Protein AF-A0A9D3VW65-F1 (afdb_monomer_lite)

Sequence (76 aa):
MVSELIDYNDQSWKQRLIKDTFMQSDADHILQIPLVQCAHEDFLIWGGEPWGEFSCEGEDESMDHLFRQRPITVDV

pLDDT: mean 70.47, std 19.15, range [41.69, 95.75]

Foldseek 3Di:
DVVVQADPVQLAGPLVVLPVPDDPVVSVVVRPDDRDPDDDPPDPQFDQDPVRDGDRPDPPDDPCVVPPDDPPPPDD

Secondary structure (DSSP, 8-state):
-GGGGEETTTTEE-HHHHHHHS-HHHHHHHHHSPPP-S--------EE-TTS-EE----SS-GGGTS---------

Structure (mmCIF, N/CA/C/O backbone):
data_AF-A0A9D3VW65-F1
#
_entry.id   AF-A0A9D3VW65-F1
#
loop_
_atom_site.group_PDB
_atom_site.id
_atom_site.type_symbol
_atom_site.label_atom_id
_atom_site.label_alt_id
_atom_site.label_comp_id
_atom_site.label_asym_id
_atom_site.label_entity_id
_atom_site.label_seq_id
_atom_site.pdbx_PDB_ins_code
_atom_site.Cartn_x
_atom_site.Cartn_y
_atom_site.Cartn_z
_atom_site.occupancy
_atom_site.B_iso_or_equiv
_atom_site.auth_seq_id
_atom_site.auth_comp_id
_atom_site.auth_asym_id
_atom_site.auth_atom_id
_atom_site.pdbx_PDB_model_num
ATOM 1 N N . MET A 1 1 ? -5.160 -7.742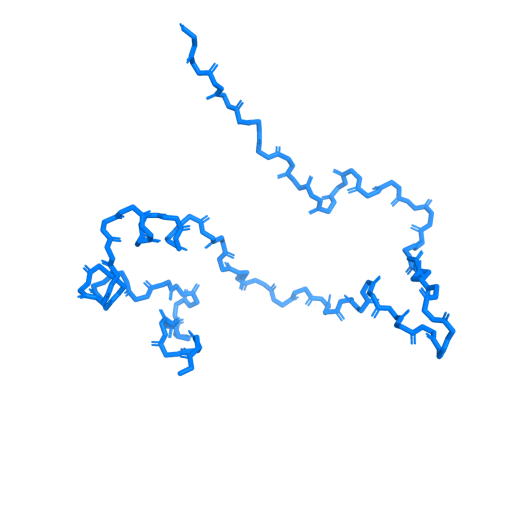 -6.499 1.00 72.19 1 MET A N 1
ATOM 2 C CA . MET A 1 1 ? -3.951 -6.952 -6.854 1.00 72.19 1 MET A CA 1
ATOM 3 C C . MET A 1 1 ? -3.737 -5.870 -5.801 1.00 72.19 1 MET A C 1
ATOM 5 O O . MET A 1 1 ? -4.702 -5.468 -5.170 1.00 72.19 1 MET A O 1
ATOM 9 N N . VAL A 1 2 ? -2.509 -5.368 -5.615 1.00 78.75 2 VAL A N 1
ATOM 10 C CA . VAL A 1 2 ? -2.218 -4.303 -4.622 1.00 78.75 2 VAL A CA 1
ATOM 11 C C . VAL A 1 2 ? -3.065 -3.042 -4.858 1.00 78.75 2 VAL A C 1
ATOM 13 O O . VAL A 1 2 ? -3.454 -2.374 -3.906 1.00 78.75 2 VAL A O 1
ATOM 16 N N . SER A 1 3 ? -3.448 -2.781 -6.111 1.00 83.62 3 SER A N 1
ATOM 17 C CA . SER A 1 3 ? -4.392 -1.727 -6.506 1.00 83.62 3 SER A CA 1
ATOM 18 C C . SER A 1 3 ? -5.719 -1.740 -5.742 1.00 83.62 3 SER A C 1
ATOM 20 O O . SER A 1 3 ? -6.313 -0.691 -5.516 1.00 83.62 3 SER A O 1
ATOM 22 N N . GLU A 1 4 ? -6.197 -2.904 -5.300 1.00 89.69 4 GLU A N 1
ATOM 23 C CA . GLU A 1 4 ? -7.475 -3.021 -4.590 1.00 89.69 4 GLU A CA 1
ATOM 24 C C . GLU A 1 4 ? -7.418 -2.430 -3.176 1.00 89.69 4 GLU A C 1
ATOM 26 O O . GLU A 1 4 ? -8.456 -2.031 -2.639 1.00 89.69 4 GLU A O 1
ATOM 31 N N . LEU A 1 5 ? -6.215 -2.321 -2.602 1.00 91.44 5 LEU A N 1
ATOM 32 C CA . LEU A 1 5 ? -5.965 -1.751 -1.277 1.00 91.44 5 LEU A CA 1
ATOM 33 C C . LEU A 1 5 ? -5.947 -0.216 -1.284 1.00 91.44 5 LEU A C 1
ATOM 35 O O . LEU A 1 5 ? -5.991 0.394 -0.216 1.00 91.44 5 LEU A O 1
ATOM 39 N N . ILE A 1 6 ? -5.902 0.403 -2.466 1.00 91.31 6 ILE A N 1
ATOM 40 C CA . ILE A 1 6 ? -5.818 1.852 -2.643 1.00 91.31 6 ILE A CA 1
ATOM 41 C C . ILE A 1 6 ? -7.205 2.398 -3.000 1.00 91.31 6 ILE A C 1
ATOM 43 O O . ILE A 1 6 ? -7.943 1.832 -3.813 1.00 91.31 6 ILE A O 1
ATOM 47 N N . ASP A 1 7 ? -7.590 3.489 -2.347 1.00 89.50 7 ASP A N 1
ATOM 48 C CA . ASP A 1 7 ? -8.698 4.341 -2.750 1.00 89.50 7 ASP A CA 1
ATOM 49 C C . ASP A 1 7 ? -8.175 5.400 -3.721 1.00 89.50 7 ASP A C 1
ATOM 51 O O . ASP A 1 7 ? -7.388 6.270 -3.352 1.00 89.50 7 ASP A O 1
ATOM 55 N N . TYR A 1 8 ? -8.600 5.299 -4.977 1.00 84.69 8 TYR A N 1
ATOM 56 C CA . TYR A 1 8 ? -8.162 6.188 -6.048 1.00 84.69 8 TYR A CA 1
ATOM 57 C C . TYR A 1 8 ? -8.793 7.582 -5.983 1.00 84.69 8 TYR A C 1
ATOM 59 O O . TYR A 1 8 ? -8.255 8.497 -6.600 1.00 84.69 8 TYR A O 1
ATOM 67 N N . ASN A 1 9 ? -9.896 7.762 -5.247 1.00 86.00 9 ASN A N 1
ATOM 68 C CA . ASN A 1 9 ? -10.533 9.074 -5.120 1.00 86.00 9 ASN A CA 1
ATOM 69 C C . ASN A 1 9 ? -9.705 10.009 -4.231 1.00 86.00 9 ASN A C 1
ATOM 71 O O . ASN A 1 9 ? -9.520 11.174 -4.566 1.00 86.00 9 ASN A O 1
ATOM 75 N N . ASP A 1 10 ? -9.175 9.469 -3.134 1.00 85.06 10 ASP A N 1
ATOM 76 C CA . ASP A 1 10 ? -8.394 10.212 -2.136 1.00 85.06 10 ASP A CA 1
ATOM 77 C C . ASP A 1 10 ? -6.893 9.880 -2.175 1.00 85.06 10 ASP A C 1
ATOM 79 O O . ASP A 1 10 ? -6.130 10.376 -1.347 1.00 85.06 10 ASP A O 1
ATOM 83 N N . GLN A 1 11 ? -6.463 9.013 -3.102 1.00 85.31 11 GLN A N 1
ATOM 84 C CA . GLN A 1 11 ? -5.100 8.461 -3.172 1.00 85.31 11 GLN A CA 1
ATOM 85 C C . GLN A 1 11 ? -4.616 7.989 -1.792 1.00 85.31 11 GLN A C 1
ATOM 87 O O . GLN A 1 11 ? -3.526 8.319 -1.325 1.00 85.31 11 GLN A O 1
ATOM 92 N N . SER A 1 12 ? -5.482 7.241 -1.108 1.00 89.75 12 SER A N 1
ATOM 93 C CA . SER A 1 12 ? -5.291 6.833 0.281 1.00 89.75 12 SER A CA 1
ATOM 94 C C . SER A 1 12 ? -5.438 5.324 0.445 1.00 89.75 12 SER A C 1
ATOM 96 O O . SER A 1 12 ? -6.043 4.635 -0.374 1.00 89.75 12 SER A O 1
ATOM 98 N N . TRP A 1 13 ? -4.861 4.774 1.509 1.00 93.12 13 TRP A N 1
ATOM 99 C CA . TRP A 1 13 ? -5.016 3.358 1.821 1.00 93.12 13 TRP A CA 1
ATOM 100 C C . TRP A 1 13 ? -6.417 3.070 2.365 1.00 93.12 13 TRP A C 1
ATOM 102 O O . TRP A 1 13 ? -6.889 3.743 3.285 1.00 93.12 13 TRP A O 1
ATOM 112 N N . LYS A 1 14 ? -7.050 1.990 1.895 1.00 94.19 14 LYS A N 1
ATOM 113 C CA . LYS A 1 14 ? -8.307 1.474 2.458 1.00 94.19 14 LYS A CA 1
ATOM 114 C C . LYS A 1 14 ? -8.049 0.811 3.810 1.00 94.19 14 LYS A C 1
ATOM 116 O O . LYS A 1 14 ? -8.032 -0.412 3.934 1.00 94.19 14 LYS A O 1
ATOM 121 N N . GLN A 1 15 ? -7.876 1.628 4.848 1.00 93.00 15 GLN A N 1
ATOM 122 C CA . GLN A 1 15 ? -7.431 1.190 6.175 1.00 93.00 15 GLN A CA 1
ATOM 123 C C . GLN A 1 15 ? -8.236 0.026 6.756 1.00 93.00 15 GLN A C 1
ATOM 125 O O . GLN A 1 15 ? -7.658 -0.881 7.347 1.00 93.00 15 GLN A O 1
ATOM 130 N N . ARG A 1 16 ? -9.564 0.040 6.592 1.00 93.56 16 ARG A N 1
ATOM 131 C CA . ARG A 1 16 ? -10.429 -1.043 7.084 1.00 93.56 16 ARG A CA 1
ATOM 132 C C . ARG A 1 16 ? -10.124 -2.368 6.395 1.00 93.56 16 ARG A C 1
ATOM 134 O O . ARG A 1 16 ? -9.976 -3.368 7.079 1.00 93.56 16 ARG A O 1
ATOM 141 N N . LEU A 1 17 ? -9.986 -2.352 5.069 1.00 94.56 17 LEU A N 1
ATOM 142 C CA . LEU A 1 17 ? -9.694 -3.547 4.280 1.00 94.56 17 LEU A 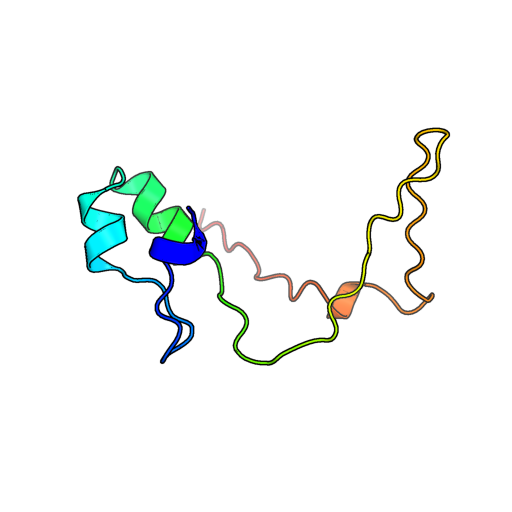CA 1
ATOM 143 C C . LEU A 1 17 ? -8.322 -4.124 4.646 1.00 94.56 17 LEU A C 1
ATOM 145 O O . LEU A 1 17 ? -8.181 -5.329 4.816 1.00 94.56 17 LEU A O 1
ATOM 149 N N . ILE A 1 18 ? -7.326 -3.257 4.826 1.00 94.38 18 ILE A N 1
ATOM 150 C CA . ILE A 1 18 ? -5.963 -3.669 5.177 1.00 94.38 18 ILE A CA 1
ATOM 151 C C . ILE A 1 18 ? -5.927 -4.291 6.578 1.00 94.38 18 ILE A C 1
ATOM 153 O O . ILE A 1 18 ? -5.361 -5.363 6.754 1.00 94.38 18 ILE A O 1
ATOM 157 N N . LYS A 1 19 ? -6.584 -3.675 7.564 1.00 94.50 19 LYS A N 1
ATOM 158 C CA . LYS A 1 19 ? -6.640 -4.211 8.935 1.00 94.50 19 LYS A CA 1
ATOM 159 C C . LYS A 1 19 ? -7.435 -5.515 9.056 1.00 94.50 19 LYS A C 1
ATOM 161 O O . LYS A 1 19 ? -7.192 -6.266 9.990 1.00 94.50 19 LYS A O 1
ATOM 166 N N . ASP A 1 20 ? -8.383 -5.754 8.153 1.00 95.75 20 ASP A N 1
ATOM 167 C CA . ASP A 1 20 ? -9.175 -6.990 8.111 1.00 95.75 20 ASP A CA 1
ATOM 168 C C . ASP A 1 20 ? -8.435 -8.130 7.390 1.00 95.75 20 ASP A C 1
ATOM 170 O O . ASP A 1 20 ? -8.572 -9.296 7.745 1.00 95.75 20 ASP A O 1
ATOM 174 N N . THR A 1 21 ? -7.608 -7.788 6.396 1.00 95.25 21 THR A N 1
ATOM 175 C CA . THR A 1 21 ? -6.916 -8.773 5.550 1.00 95.25 21 THR A CA 1
ATOM 176 C C . THR A 1 21 ? -5.549 -9.181 6.105 1.00 95.25 21 THR A C 1
ATOM 178 O O . THR A 1 21 ? -5.137 -10.329 5.939 1.00 95.25 21 THR A O 1
ATOM 181 N N . PHE A 1 22 ? -4.823 -8.254 6.736 1.00 93.69 22 PHE A N 1
ATOM 182 C CA . PHE A 1 22 ? -3.442 -8.459 7.177 1.00 93.69 22 PHE A CA 1
ATOM 18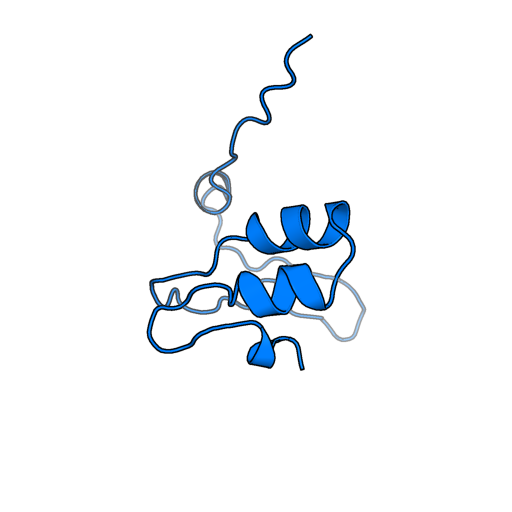3 C C . PHE A 1 22 ? -3.332 -8.533 8.701 1.00 93.69 22 PHE A C 1
ATOM 185 O O . PHE A 1 22 ? -4.141 -7.962 9.434 1.00 93.69 22 PHE A O 1
ATOM 192 N N . MET A 1 23 ? -2.289 -9.213 9.188 1.00 95.25 23 MET A N 1
ATOM 193 C CA . MET A 1 23 ? -1.944 -9.185 10.609 1.00 95.25 23 MET A CA 1
ATOM 194 C C . MET A 1 23 ? -1.638 -7.754 11.051 1.00 95.25 23 MET A C 1
ATOM 196 O O . MET A 1 23 ? -1.161 -6.945 10.259 1.00 95.25 23 MET A O 1
ATOM 200 N N . GLN A 1 24 ? -1.876 -7.455 12.329 1.00 92.69 24 GLN A N 1
ATOM 201 C CA . GLN A 1 24 ? -1.733 -6.107 12.889 1.00 92.69 24 GLN A CA 1
ATOM 202 C C . GLN A 1 24 ? -0.389 -5.452 12.518 1.00 92.69 24 GLN A C 1
ATOM 204 O O . GLN A 1 24 ? -0.380 -4.333 12.018 1.00 92.69 24 GLN A O 1
ATOM 209 N N . SER A 1 25 ? 0.723 -6.180 12.681 1.00 94.75 25 SER A N 1
ATOM 210 C CA . SER A 1 25 ? 2.070 -5.699 12.351 1.00 94.75 25 SER A CA 1
ATOM 211 C C . SER A 1 25 ? 2.223 -5.327 10.878 1.00 94.75 25 SER A C 1
ATOM 213 O O . SER A 1 25 ? 2.775 -4.281 10.551 1.00 94.75 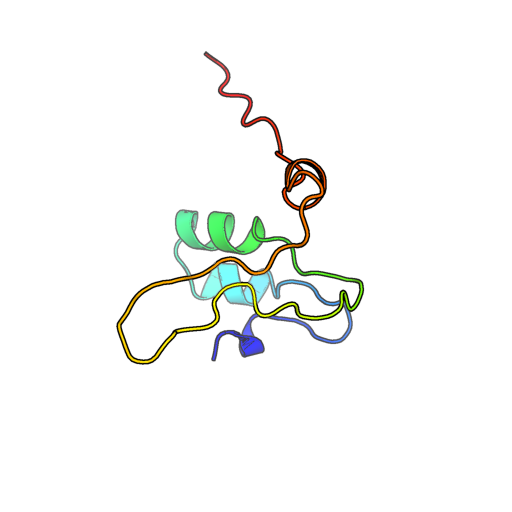25 SER A O 1
ATOM 215 N N . ASP A 1 26 ? 1.708 -6.165 9.984 1.00 93.88 26 ASP A N 1
ATOM 216 C CA . ASP A 1 26 ? 1.836 -5.968 8.542 1.00 93.88 26 ASP A CA 1
ATOM 217 C C . ASP A 1 26 ? 0.911 -4.851 8.065 1.00 93.88 26 ASP A C 1
ATOM 219 O O . ASP A 1 26 ? 1.307 -4.019 7.253 1.00 93.88 26 ASP A O 1
ATOM 223 N N . ALA A 1 27 ? -0.302 -4.784 8.618 1.00 94.38 27 ALA A N 1
ATOM 224 C CA . ALA A 1 27 ? -1.236 -3.701 8.365 1.00 94.38 27 ALA A CA 1
ATOM 225 C C . ALA A 1 27 ? -0.623 -2.348 8.752 1.00 94.38 27 ALA A C 1
ATOM 227 O O . ALA A 1 27 ? -0.704 -1.402 7.972 1.00 94.38 27 ALA A O 1
ATOM 228 N N . ASP A 1 28 ? 0.029 -2.259 9.913 1.00 93.62 28 ASP A N 1
ATOM 229 C CA . ASP A 1 28 ? 0.696 -1.032 10.348 1.00 93.62 28 ASP A CA 1
ATOM 230 C C . ASP A 1 28 ? 1.855 -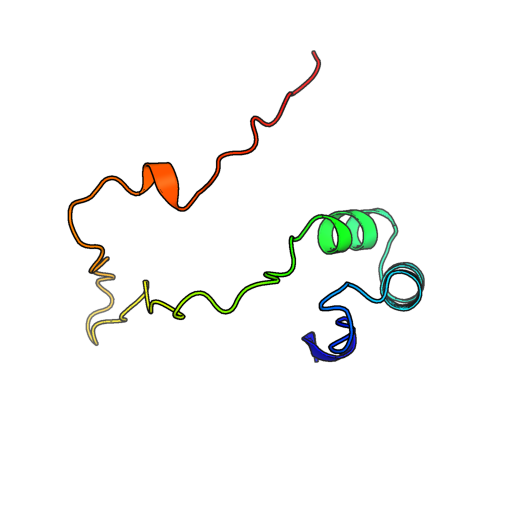0.652 9.415 1.00 93.62 28 ASP A C 1
ATOM 232 O O . ASP A 1 28 ? 1.967 0.514 9.036 1.00 93.62 28 ASP A O 1
ATOM 236 N N . HIS A 1 29 ? 2.662 -1.617 8.962 1.00 93.06 29 HIS A N 1
ATOM 237 C CA . HIS A 1 29 ? 3.723 -1.355 7.984 1.00 93.06 29 HIS A CA 1
ATOM 238 C C . HIS A 1 29 ? 3.175 -0.861 6.640 1.00 93.06 29 HIS A C 1
ATOM 240 O O . HIS A 1 29 ? 3.682 0.117 6.093 1.00 93.06 29 HIS A O 1
ATOM 246 N N . ILE A 1 30 ? 2.116 -1.488 6.119 1.00 91.75 30 ILE A N 1
ATOM 247 C CA . ILE A 1 30 ? 1.493 -1.083 4.851 1.00 91.75 30 ILE A CA 1
ATOM 248 C C . ILE A 1 30 ? 0.951 0.346 4.959 1.00 91.75 30 ILE A C 1
ATOM 250 O O . ILE A 1 30 ? 1.173 1.162 4.067 1.00 91.75 30 ILE A O 1
ATOM 254 N N . LEU A 1 31 ? 0.285 0.681 6.067 1.00 89.81 31 LEU A N 1
ATOM 255 C CA . LEU A 1 31 ? -0.289 2.011 6.284 1.00 89.81 31 LEU A CA 1
ATOM 256 C C . LEU A 1 31 ? 0.757 3.123 6.438 1.00 89.81 31 LEU A C 1
ATOM 258 O O . LEU A 1 31 ? 0.415 4.294 6.270 1.00 89.81 31 LEU A O 1
ATOM 262 N N . GLN A 1 32 ? 2.010 2.780 6.742 1.00 89.88 32 GLN A N 1
ATOM 263 C CA . GLN A 1 32 ? 3.118 3.734 6.797 1.00 89.88 32 GLN A CA 1
ATOM 264 C C . GLN A 1 32 ? 3.714 4.056 5.422 1.00 89.88 32 GLN A C 1
ATOM 266 O O . GLN A 1 32 ? 4.433 5.050 5.305 1.00 89.88 32 GLN A O 1
ATOM 271 N N . ILE A 1 33 ? 3.418 3.262 4.386 1.00 89.38 33 ILE A N 1
ATOM 272 C CA . ILE A 1 33 ? 3.892 3.528 3.026 1.00 89.38 33 ILE A CA 1
ATOM 273 C C . ILE A 1 33 ? 3.173 4.783 2.505 1.00 89.38 33 ILE A C 1
ATOM 275 O O . ILE A 1 33 ? 1.944 4.778 2.398 1.00 89.38 33 ILE A O 1
ATOM 279 N N . PRO A 1 34 ? 3.888 5.870 2.176 1.00 83.94 34 PRO A N 1
ATOM 280 C CA . PRO A 1 34 ? 3.258 7.065 1.640 1.00 83.94 34 PRO A CA 1
ATOM 281 C C . PRO A 1 34 ? 2.736 6.796 0.226 1.00 83.94 34 PRO A C 1
ATOM 283 O O . PRO A 1 34 ? 3.475 6.333 -0.641 1.00 83.94 34 PRO A O 1
ATOM 286 N N . LEU A 1 35 ? 1.465 7.116 -0.010 1.00 84.19 35 LEU A N 1
ATOM 287 C CA . LEU A 1 35 ? 0.911 7.178 -1.358 1.00 84.19 35 LEU A CA 1
ATOM 288 C C . LEU A 1 35 ? 1.194 8.568 -1.925 1.00 84.19 35 LEU A C 1
ATOM 290 O O . LEU A 1 35 ? 0.905 9.588 -1.294 1.00 84.19 35 LEU A O 1
ATOM 294 N N . VAL A 1 36 ? 1.837 8.598 -3.086 1.00 78.44 36 VAL A N 1
ATOM 295 C CA . VAL A 1 36 ? 2.221 9.832 -3.769 1.00 78.44 36 VAL A CA 1
ATOM 296 C C . VAL A 1 36 ? 0.957 10.542 -4.253 1.00 78.44 36 VAL A C 1
ATOM 298 O O . VAL A 1 36 ? 0.187 9.942 -4.989 1.00 78.44 36 VAL A O 1
ATOM 301 N N . GLN A 1 37 ? 0.762 11.801 -3.838 1.00 67.06 37 GLN A N 1
ATOM 302 C CA . GLN A 1 37 ? -0.430 12.607 -4.166 1.00 67.06 37 GLN A CA 1
ATOM 303 C C . GLN A 1 37 ? -0.286 13.472 -5.429 1.00 67.06 37 GLN A C 1
ATOM 305 O O . GLN A 1 37 ? -1.274 13.910 -6.017 1.00 67.06 37 GLN A O 1
ATOM 310 N N . CYS A 1 38 ? 0.953 13.741 -5.842 1.00 61.84 38 CYS A N 1
ATOM 311 C CA . CYS A 1 38 ? 1.272 14.492 -7.052 1.00 61.84 38 CYS A CA 1
ATOM 312 C C . CYS A 1 38 ? 1.943 13.551 -8.036 1.00 61.84 38 CYS A C 1
ATOM 314 O O . CYS A 1 38 ? 2.957 12.966 -7.672 1.00 61.84 38 CYS A O 1
ATOM 316 N N . ALA A 1 39 ? 1.453 13.482 -9.274 1.00 58.97 39 ALA A N 1
ATOM 317 C CA . ALA A 1 39 ? 2.184 12.851 -10.368 1.00 58.97 39 ALA A CA 1
ATOM 318 C C . ALA A 1 39 ? 3.570 13.507 -10.476 1.00 58.97 39 ALA A C 1
ATOM 320 O O . ALA A 1 39 ? 3.701 14.618 -10.986 1.00 58.97 39 ALA A O 1
ATOM 321 N N . HIS A 1 40 ? 4.581 12.875 -9.889 1.00 59.50 40 HIS A N 1
ATOM 322 C CA . HIS A 1 40 ? 5.960 13.121 -10.273 1.00 59.50 40 HIS A CA 1
ATOM 323 C C . HIS A 1 40 ? 6.172 12.324 -11.550 1.00 59.50 40 HIS A C 1
ATOM 325 O O . HIS A 1 40 ? 5.551 11.276 -11.730 1.00 59.50 40 HIS A O 1
ATOM 331 N N . GLU A 1 41 ? 6.976 12.856 -12.463 1.00 53.94 41 GLU A N 1
ATOM 332 C CA . GLU A 1 41 ? 7.383 12.085 -13.629 1.00 53.94 41 GLU A CA 1
ATOM 333 C C . GLU A 1 41 ? 8.001 10.776 -13.122 1.00 53.94 41 GLU A C 1
ATOM 335 O O . GLU A 1 41 ? 8.891 10.784 -12.271 1.00 53.94 41 GLU A O 1
ATOM 340 N N . ASP A 1 42 ? 7.442 9.644 -13.553 1.00 59.97 42 ASP A N 1
ATOM 341 C CA . ASP A 1 42 ? 7.961 8.332 -13.188 1.00 59.97 42 ASP A CA 1
ATOM 342 C C . ASP A 1 42 ? 9.319 8.169 -13.880 1.00 59.97 42 ASP A C 1
ATOM 344 O O . ASP A 1 42 ? 9.402 7.837 -15.064 1.00 59.97 42 ASP A O 1
ATOM 348 N N . PHE A 1 43 ? 10.398 8.443 -13.151 1.00 59.72 43 PHE A N 1
ATOM 349 C CA . PHE A 1 43 ? 11.750 8.231 -13.649 1.00 59.72 43 PHE A CA 1
ATOM 350 C C . PHE A 1 43 ? 12.110 6.747 -13.530 1.00 59.72 43 PHE A C 1
ATOM 352 O O . PHE A 1 43 ? 12.082 6.151 -12.450 1.00 59.72 43 PHE A O 1
ATOM 359 N N . LEU A 1 44 ? 12.473 6.134 -14.656 1.00 55.47 44 LEU A N 1
ATOM 360 C CA . LEU A 1 44 ? 13.057 4.796 -14.696 1.00 55.47 44 LEU A CA 1
ATOM 361 C C . LEU A 1 44 ? 14.491 4.866 -14.159 1.00 55.47 44 LEU A C 1
ATOM 363 O O . LEU A 1 44 ? 15.432 5.092 -14.906 1.00 55.47 44 LEU A O 1
ATOM 367 N N . ILE A 1 45 ? 14.656 4.662 -12.851 1.00 58.34 45 ILE A N 1
ATOM 368 C CA . ILE A 1 45 ? 15.983 4.685 -12.199 1.00 58.34 45 ILE A CA 1
ATOM 369 C C . ILE A 1 45 ? 16.743 3.359 -12.395 1.00 58.34 45 ILE A C 1
ATOM 371 O O . ILE A 1 45 ? 17.934 3.261 -12.124 1.00 58.34 45 ILE A O 1
ATOM 375 N N . TRP A 1 46 ? 16.053 2.318 -12.867 1.00 56.94 46 TRP A N 1
ATOM 376 C CA . TRP A 1 46 ? 16.617 0.990 -13.102 1.00 56.94 46 TRP A CA 1
ATOM 377 C C . TRP A 1 46 ? 16.432 0.616 -14.573 1.00 56.94 46 TRP A C 1
ATOM 379 O O . TRP A 1 46 ? 15.530 -0.143 -14.934 1.00 56.94 46 TRP A O 1
ATOM 389 N N . GLY A 1 47 ? 17.279 1.180 -15.434 1.00 53.12 47 GLY A N 1
ATOM 390 C CA . GLY A 1 47 ? 17.466 0.699 -16.798 1.00 53.12 47 GLY A CA 1
ATOM 391 C C . GLY A 1 47 ? 18.317 -0.567 -16.762 1.00 53.12 47 GLY A C 1
ATOM 392 O O . GLY A 1 47 ? 19.519 -0.502 -16.532 1.00 53.12 47 GLY A O 1
ATOM 393 N N . GLY A 1 48 ? 17.700 -1.737 -16.921 1.00 49.84 48 GLY A N 1
ATOM 394 C CA . GLY A 1 48 ? 18.451 -2.985 -17.033 1.00 49.84 48 GLY A CA 1
ATOM 395 C C . GLY A 1 48 ? 19.155 -3.050 -18.384 1.00 49.84 48 GLY A C 1
ATOM 396 O O . GLY A 1 48 ? 18.501 -3.245 -19.409 1.00 49.84 48 GLY A O 1
ATOM 397 N N . GLU A 1 49 ? 20.478 -2.919 -18.403 1.00 57.00 49 GLU A N 1
ATOM 398 C CA . GLU A 1 49 ? 21.263 -3.267 -19.584 1.00 57.00 49 GLU A CA 1
ATOM 399 C C . GLU A 1 49 ? 21.210 -4.796 -19.788 1.00 57.00 49 GLU A C 1
ATOM 401 O O . GLU A 1 49 ? 21.157 -5.550 -18.810 1.00 57.00 49 GLU A O 1
ATOM 406 N N . PRO A 1 50 ? 21.255 -5.311 -21.034 1.00 56.81 50 PRO A N 1
ATOM 407 C CA . PRO A 1 50 ? 21.175 -6.753 -21.314 1.00 56.81 50 PRO A CA 1
ATOM 408 C C . PRO A 1 50 ? 22.303 -7.593 -20.679 1.00 56.81 50 PRO A C 1
ATOM 410 O O . PRO A 1 50 ? 22.269 -8.819 -20.756 1.00 56.81 50 PRO A O 1
ATOM 413 N N . TRP A 1 51 ? 23.282 -6.946 -20.042 1.00 58.97 51 TRP A N 1
ATOM 414 C CA . TRP A 1 51 ? 24.449 -7.553 -19.405 1.00 58.97 51 TRP A CA 1
ATOM 415 C C . TRP A 1 51 ? 24.377 -7.579 -17.870 1.00 58.97 51 TRP A C 1
ATOM 417 O O . TRP A 1 51 ? 25.286 -8.106 -17.236 1.00 58.97 51 TRP A O 1
ATOM 427 N N . GLY A 1 52 ? 23.293 -7.075 -17.267 1.00 52.34 52 GLY A N 1
ATOM 428 C CA . GLY A 1 52 ? 23.100 -7.112 -15.813 1.00 52.34 52 GLY A CA 1
ATOM 429 C C . GLY A 1 52 ? 23.889 -6.059 -15.029 1.00 52.34 52 GLY A C 1
ATOM 430 O O . GLY A 1 52 ? 23.948 -6.148 -13.804 1.00 52.34 52 GLY A O 1
ATOM 431 N N . GLU A 1 53 ? 24.468 -5.067 -15.707 1.00 52.12 53 GLU A N 1
ATOM 432 C CA . GLU A 1 53 ? 24.933 -3.836 -15.068 1.00 52.12 53 GLU A CA 1
ATOM 433 C C . GLU A 1 53 ? 23.747 -2.872 -14.936 1.00 52.12 53 GLU A C 1
ATOM 435 O O . GLU A 1 53 ? 22.981 -2.661 -15.878 1.00 52.12 53 GLU A O 1
ATOM 440 N N . PHE A 1 54 ? 23.537 -2.369 -13.720 1.00 51.25 54 PHE A N 1
ATOM 441 C CA . PHE A 1 54 ? 22.516 -1.373 -13.424 1.00 51.25 54 PHE A CA 1
ATOM 442 C C . PHE A 1 54 ? 23.204 -0.012 -13.410 1.00 51.25 54 PHE A C 1
ATOM 444 O O . PHE A 1 54 ? 23.908 0.315 -12.453 1.00 51.25 54 PHE A O 1
ATOM 451 N N . SER A 1 55 ? 23.016 0.763 -14.471 1.00 50.91 55 SER A N 1
ATOM 452 C CA . SER A 1 55 ? 23.509 2.135 -14.548 1.00 50.91 55 SER A CA 1
ATOM 453 C C . SER A 1 55 ? 22.411 3.080 -14.060 1.00 50.91 55 SER A C 1
ATOM 455 O O . SER A 1 55 ? 21.328 3.143 -14.642 1.00 50.91 55 SER A O 1
ATOM 457 N N . CYS A 1 56 ? 22.664 3.792 -12.959 1.00 47.09 56 CYS A N 1
ATOM 458 C CA . CYS A 1 56 ? 21.782 4.867 -12.511 1.00 47.09 56 CYS A CA 1
ATOM 459 C C . CYS A 1 56 ? 22.042 6.099 -13.388 1.00 47.09 56 CYS A C 1
ATOM 461 O O . CYS A 1 56 ? 22.957 6.868 -13.104 1.00 47.09 56 CYS A O 1
ATOM 463 N N . GLU A 1 57 ? 21.246 6.313 -14.435 1.00 52.16 57 GLU A N 1
ATOM 464 C CA . GLU A 1 57 ? 21.201 7.593 -15.160 1.00 52.16 57 GLU A CA 1
ATOM 465 C C . GLU A 1 57 ? 20.358 8.600 -14.362 1.00 52.16 57 GLU A C 1
ATOM 467 O O . GLU A 1 57 ? 19.293 9.045 -14.778 1.00 52.16 57 GLU A O 1
ATOM 472 N N . GLY A 1 58 ? 20.816 8.908 -13.150 1.00 52.19 58 GLY A N 1
ATOM 473 C CA . GLY A 1 58 ? 20.452 10.141 -12.471 1.00 52.19 58 GLY A CA 1
ATOM 474 C C . GLY A 1 58 ? 21.475 11.186 -12.880 1.00 52.19 58 GLY A C 1
ATOM 475 O O . GLY A 1 58 ? 22.676 10.952 -12.744 1.00 52.19 58 GLY A O 1
ATOM 476 N N . GLU A 1 59 ? 21.017 12.307 -13.421 1.00 47.56 59 GLU A N 1
ATOM 477 C CA . GLU A 1 59 ? 21.858 13.489 -13.577 1.00 47.56 59 GLU A CA 1
ATOM 478 C C . GLU A 1 59 ? 22.554 13.820 -12.247 1.00 47.56 59 GLU A C 1
ATOM 480 O O . GLU A 1 59 ? 21.986 13.621 -11.174 1.00 47.56 59 GLU A O 1
ATOM 485 N N . ASP A 1 60 ? 23.818 14.235 -12.349 1.00 50.97 60 ASP A N 1
ATOM 486 C CA . ASP A 1 60 ? 24.788 14.518 -11.282 1.00 50.97 60 ASP A CA 1
ATOM 487 C C . ASP A 1 60 ? 24.354 15.703 -10.393 1.00 50.97 60 ASP A C 1
ATOM 489 O O . ASP A 1 60 ? 25.073 16.675 -10.207 1.00 50.97 60 ASP A O 1
ATOM 493 N N . GLU A 1 61 ? 23.145 15.661 -9.846 1.00 50.22 61 GLU A N 1
ATOM 494 C CA . GLU A 1 61 ? 22.709 16.506 -8.751 1.00 50.22 61 GLU A CA 1
ATOM 495 C C . GLU A 1 61 ? 22.265 15.587 -7.621 1.00 50.22 61 GLU A C 1
ATOM 497 O O . GLU A 1 61 ? 21.295 14.837 -7.716 1.00 50.22 61 GLU A O 1
ATOM 502 N N . SER A 1 62 ? 23.068 15.617 -6.561 1.00 53.81 62 SER A N 1
ATOM 503 C CA . SER A 1 62 ? 22.930 14.862 -5.323 1.00 53.81 62 SER A CA 1
ATOM 504 C C . SER A 1 62 ? 21.507 14.355 -5.038 1.00 53.81 62 SER A C 1
ATOM 506 O O . SER A 1 62 ? 20.591 15.125 -4.739 1.00 53.81 62 SER A O 1
ATOM 508 N N . MET A 1 63 ? 21.345 13.026 -5.034 1.00 47.84 63 MET A N 1
ATOM 509 C CA . MET A 1 63 ? 20.114 12.300 -4.667 1.00 47.84 63 MET A CA 1
ATOM 510 C C . MET A 1 63 ? 19.622 12.573 -3.226 1.00 47.84 63 MET A C 1
ATOM 512 O O . MET A 1 63 ? 18.606 12.014 -2.803 1.00 47.84 63 MET A O 1
ATOM 516 N N . ASP A 1 64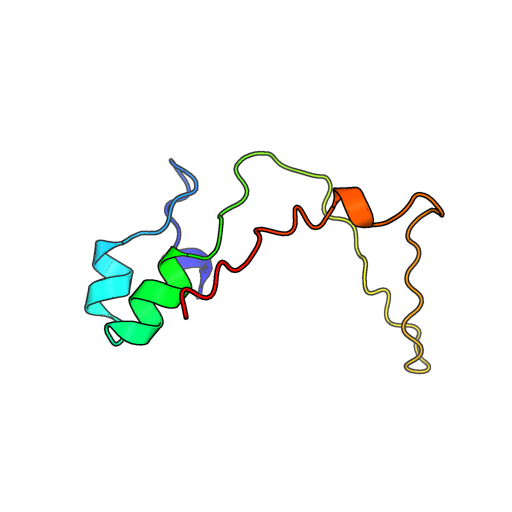 ? 20.299 13.448 -2.476 1.00 56.00 64 ASP A N 1
ATOM 517 C CA . ASP A 1 64 ? 19.934 13.898 -1.130 1.00 56.00 64 ASP A CA 1
ATOM 518 C C . ASP A 1 64 ? 18.537 14.540 -1.062 1.00 56.00 64 ASP A C 1
ATOM 520 O O . ASP A 1 64 ? 17.921 14.574 0.005 1.00 56.00 64 ASP A O 1
ATOM 524 N N . HIS A 1 65 ? 18.011 15.050 -2.180 1.00 53.19 65 HIS A N 1
ATOM 525 C CA . HIS A 1 65 ? 16.701 15.710 -2.218 1.00 53.19 65 HIS A CA 1
ATOM 526 C C . HIS A 1 65 ? 15.528 14.757 -2.494 1.00 53.19 65 HIS A C 1
ATOM 528 O O . HIS A 1 65 ? 14.400 15.052 -2.095 1.00 53.19 65 HIS A O 1
ATOM 534 N N . LEU A 1 66 ? 15.774 13.618 -3.154 1.00 53.41 66 LEU A N 1
ATOM 535 C CA . LEU A 1 66 ? 14.719 12.689 -3.588 1.00 53.41 66 LEU A CA 1
ATOM 536 C C . LEU A 1 66 ? 14.259 11.778 -2.455 1.00 53.41 66 LEU A C 1
ATOM 538 O O . LEU A 1 66 ? 13.065 11.565 -2.241 1.00 53.41 66 LEU A O 1
ATOM 542 N N . PHE A 1 67 ? 15.207 11.294 -1.665 1.00 48.47 67 PHE A N 1
ATOM 543 C CA . PHE A 1 67 ? 14.896 10.572 -0.447 1.00 48.47 67 PHE A CA 1
ATOM 544 C C . PHE A 1 67 ? 14.878 11.585 0.682 1.00 48.47 67 PHE A C 1
ATOM 546 O O . PHE A 1 67 ? 15.890 11.809 1.337 1.00 48.47 67 PHE A O 1
ATOM 553 N N . ARG A 1 68 ? 13.719 12.208 0.928 1.00 50.84 68 ARG A N 1
ATOM 554 C CA . ARG A 1 68 ? 13.469 12.939 2.176 1.00 50.84 68 ARG A CA 1
ATOM 555 C C . ARG A 1 68 ? 13.630 11.947 3.327 1.00 50.84 68 ARG A C 1
ATOM 557 O O . ARG A 1 68 ? 12.666 11.300 3.735 1.00 50.84 68 ARG A O 1
ATOM 564 N N . GLN A 1 69 ? 14.862 11.790 3.802 1.00 44.66 69 GLN A N 1
ATOM 565 C CA . GLN A 1 69 ? 15.213 10.897 4.890 1.00 44.66 69 GLN A CA 1
ATOM 566 C C . GLN A 1 69 ? 14.382 11.333 6.094 1.00 44.66 69 GLN A C 1
ATOM 568 O O . GLN A 1 69 ? 14.582 12.412 6.654 1.00 44.66 69 GLN A O 1
ATOM 573 N N . ARG A 1 70 ? 13.383 10.527 6.466 1.00 42.72 70 ARG A N 1
ATOM 574 C CA . ARG A 1 70 ? 12.770 10.668 7.783 1.00 42.72 70 ARG A CA 1
ATOM 575 C C . ARG A 1 70 ? 13.827 10.165 8.761 1.00 42.72 70 ARG A C 1
ATOM 577 O O . ARG A 1 70 ? 14.215 9.004 8.629 1.00 42.72 70 ARG A O 1
ATOM 584 N N . PRO A 1 71 ? 14.322 10.985 9.703 1.00 41.69 71 PRO A N 1
ATOM 585 C CA . PRO A 1 71 ? 15.170 10.450 10.750 1.00 41.69 71 PRO A CA 1
ATOM 586 C C . PRO A 1 71 ? 14.347 9.394 11.488 1.00 41.69 71 PRO A C 1
ATOM 588 O O . PRO A 1 71 ? 13.270 9.685 12.013 1.00 41.69 71 PRO A O 1
ATOM 591 N N . ILE A 1 72 ? 14.818 8.149 11.455 1.00 49.50 72 ILE A N 1
ATOM 592 C CA . ILE A 1 72 ? 14.315 7.100 12.332 1.00 49.50 72 ILE A CA 1
ATOM 593 C C . ILE A 1 72 ? 14.814 7.499 13.718 1.00 49.50 72 ILE A C 1
ATOM 595 O O . ILE A 1 72 ? 15.962 7.231 14.069 1.00 49.50 72 ILE A O 1
ATOM 599 N N . THR A 1 73 ? 13.996 8.218 14.484 1.00 44.75 73 THR A N 1
ATOM 600 C CA . THR A 1 73 ? 14.280 8.415 15.903 1.00 44.75 73 THR A CA 1
ATOM 601 C C . THR A 1 73 ? 14.087 7.064 16.578 1.00 44.75 73 THR A C 1
ATOM 603 O O . THR A 1 73 ? 12.964 6.646 16.848 1.00 44.75 73 THR A O 1
ATOM 606 N N . VAL A 1 74 ? 15.190 6.346 16.779 1.00 55.31 74 VAL A N 1
ATOM 607 C CA . VAL A 1 74 ? 15.248 5.250 17.742 1.00 55.31 74 VAL A CA 1
ATOM 608 C C . VAL A 1 74 ? 15.360 5.914 19.111 1.00 55.31 74 VAL A C 1
ATOM 610 O O . VAL A 1 74 ? 16.420 6.429 19.458 1.00 55.31 74 VAL A O 1
ATOM 613 N N . ASP A 1 75 ? 14.255 5.970 19.851 1.00 49.84 75 ASP A N 1
ATOM 614 C CA . ASP A 1 75 ? 14.294 6.270 21.285 1.00 49.84 75 ASP A CA 1
ATOM 615 C C . ASP A 1 75 ? 15.024 5.109 21.988 1.00 49.84 75 ASP A C 1
ATOM 617 O O . ASP A 1 75 ? 14.675 3.942 21.780 1.00 49.84 75 ASP A O 1
ATOM 621 N N . VAL A 1 76 ? 16.074 5.438 22.749 1.00 54.91 76 VAL A N 1
ATOM 622 C CA . VAL A 1 76 ? 16.909 4.515 23.542 1.00 54.91 76 VAL A CA 1
ATOM 623 C C . VAL A 1 76 ? 16.489 4.519 25.004 1.00 54.91 76 VAL A C 1
ATOM 625 O O . VAL A 1 76 ? 16.223 5.621 25.534 1.00 54.91 76 VAL A O 1
#

Radius of gyration: 17.03 Å; chains: 1; bounding box: 36×26×45 Å

Organism: NCBI:txid47602